Protein AF-A0A3P7DUK8-F1 (afdb_monomer_lite)

Structure (mmCIF, N/CA/C/O backbone):
data_AF-A0A3P7DUK8-F1
#
_entry.id   AF-A0A3P7DUK8-F1
#
loop_
_atom_site.group_PDB
_atom_site.id
_atom_site.type_symbol
_atom_site.label_atom_id
_atom_site.label_alt_id
_atom_site.label_comp_id
_atom_site.label_asym_id
_atom_site.label_entity_id
_atom_site.label_seq_id
_atom_site.pdbx_PDB_ins_code
_atom_site.Cartn_x
_atom_site.Cartn_y
_atom_site.Cartn_z
_atom_site.occupancy
_atom_site.B_iso_or_equiv
_atom_site.auth_seq_id
_atom_site.auth_comp_id
_atom_site.auth_asym_id
_atom_site.auth_atom_id
_atom_site.pdbx_PDB_model_num
ATOM 1 N N . MET A 1 1 ? 22.265 -17.126 -23.578 1.00 38.25 1 MET A N 1
ATOM 2 C CA . MET A 1 1 ? 21.248 -16.305 -22.899 1.00 38.25 1 MET A CA 1
ATOM 3 C C . MET A 1 1 ? 21.218 -16.777 -21.464 1.00 38.25 1 MET A C 1
ATOM 5 O O . MET A 1 1 ? 20.623 -17.805 -21.174 1.00 38.25 1 MET A O 1
ATOM 9 N N . THR A 1 2 ? 22.011 -16.133 -20.617 1.00 34.84 2 THR A N 1
ATOM 10 C CA . THR A 1 2 ? 22.023 -16.402 -19.182 1.00 34.84 2 THR A CA 1
ATOM 11 C C . THR A 1 2 ? 20.812 -15.664 -18.641 1.00 34.84 2 THR A C 1
ATOM 13 O O . THR A 1 2 ? 20.776 -14.440 -18.703 1.00 34.84 2 THR A O 1
ATOM 16 N N . ILE A 1 3 ? 19.776 -16.401 -18.249 1.00 46.91 3 ILE A N 1
ATOM 17 C CA . ILE A 1 3 ? 18.700 -15.821 -17.453 1.00 46.91 3 ILE A CA 1
ATOM 18 C C . ILE A 1 3 ? 19.369 -15.556 -16.110 1.00 46.91 3 ILE A C 1
ATOM 20 O O . ILE A 1 3 ? 19.693 -16.501 -15.391 1.00 46.91 3 ILE A O 1
ATOM 24 N N . GLU A 1 4 ? 19.726 -14.297 -15.853 1.00 48.91 4 GLU A N 1
ATOM 25 C CA . GLU A 1 4 ? 20.088 -13.878 -14.507 1.00 48.91 4 GLU A CA 1
ATOM 26 C C . GLU A 1 4 ? 18.909 -14.276 -13.633 1.00 48.91 4 GLU A C 1
ATOM 28 O O . GLU A 1 4 ? 17.772 -13.893 -13.901 1.00 48.91 4 GLU A O 1
ATOM 33 N N . ASN A 1 5 ? 19.167 -15.177 -12.685 1.00 48.56 5 ASN A N 1
ATOM 34 C CA . ASN A 1 5 ? 18.169 -15.575 -11.714 1.00 48.56 5 ASN A CA 1
ATOM 35 C C . ASN A 1 5 ? 17.640 -14.284 -11.098 1.00 48.56 5 ASN A C 1
ATOM 37 O O . ASN A 1 5 ? 18.420 -13.590 -10.441 1.00 48.56 5 ASN A O 1
ATOM 41 N N . ASP A 1 6 ? 16.359 -13.981 -11.334 1.00 51.88 6 ASP A N 1
ATOM 42 C CA . ASP A 1 6 ? 15.591 -12.983 -10.595 1.00 51.88 6 ASP A CA 1
ATOM 43 C C . ASP A 1 6 ? 15.766 -13.331 -9.123 1.00 51.88 6 ASP A C 1
ATOM 45 O O . ASP A 1 6 ? 15.121 -14.219 -8.557 1.00 51.88 6 ASP A O 1
ATOM 49 N N . THR A 1 7 ? 16.786 -12.726 -8.536 1.00 52.72 7 THR A N 1
ATOM 50 C CA . THR A 1 7 ? 17.190 -13.014 -7.182 1.00 52.72 7 THR A CA 1
ATOM 51 C C . THR A 1 7 ? 16.123 -12.318 -6.380 1.00 52.72 7 THR A C 1
ATOM 53 O O . THR A 1 7 ? 16.010 -11.097 -6.469 1.00 52.72 7 THR A O 1
ATOM 56 N N . ILE A 1 8 ? 15.293 -13.087 -5.669 1.00 57.34 8 ILE A N 1
ATOM 57 C CA . ILE A 1 8 ? 14.396 -12.526 -4.661 1.00 57.34 8 ILE A CA 1
ATOM 58 C C . ILE A 1 8 ? 15.264 -11.581 -3.843 1.00 57.34 8 ILE A C 1
ATOM 60 O O . ILE A 1 8 ? 16.208 -12.019 -3.182 1.00 57.34 8 ILE A O 1
ATOM 64 N N . VAL A 1 9 ? 15.008 -10.285 -3.998 1.00 58.72 9 VAL A N 1
ATOM 65 C CA . VAL A 1 9 ? 15.810 -9.246 -3.380 1.00 58.72 9 VAL A CA 1
ATOM 66 C C . VAL A 1 9 ? 15.591 -9.424 -1.885 1.00 58.72 9 VAL A C 1
ATOM 68 O O . VAL A 1 9 ? 14.505 -9.160 -1.371 1.00 58.72 9 VAL A O 1
ATOM 71 N N . GLY A 1 10 ? 16.588 -9.993 -1.203 1.00 65.12 10 GLY A N 1
ATOM 72 C CA . GLY A 1 10 ? 16.553 -10.136 0.248 1.00 65.12 10 GLY A CA 1
ATOM 73 C C . GLY A 1 10 ? 16.413 -8.760 0.910 1.00 65.12 10 GLY A C 1
ATOM 74 O O . GLY A 1 10 ? 16.631 -7.748 0.239 1.00 65.12 10 GLY A O 1
ATOM 75 N N . PRO A 1 11 ? 16.087 -8.692 2.213 1.00 64.62 11 PRO A N 1
ATOM 76 C CA . PRO A 1 11 ? 15.923 -7.420 2.928 1.00 64.62 11 PRO A CA 1
ATOM 77 C C . PRO A 1 11 ? 17.068 -6.431 2.645 1.00 64.62 11 PRO A C 1
ATOM 79 O O . PRO A 1 11 ? 16.828 -5.277 2.301 1.00 64.62 11 PRO A O 1
ATOM 82 N N . ASP A 1 12 ? 18.304 -6.935 2.649 1.00 64.19 12 ASP A N 1
ATOM 83 C CA . ASP A 1 12 ? 19.531 -6.169 2.399 1.00 64.19 12 ASP A CA 1
ATOM 84 C C . ASP A 1 12 ? 19.593 -5.565 0.981 1.00 64.19 12 ASP A C 1
ATOM 86 O O . ASP A 1 12 ? 20.139 -4.481 0.754 1.00 64.19 12 ASP A O 1
ATOM 90 N N . GLY A 1 13 ? 19.024 -6.262 -0.003 1.00 67.75 13 GLY A N 1
ATOM 91 C CA . GLY A 1 13 ? 18.946 -5.795 -1.382 1.00 67.75 13 GLY A CA 1
ATOM 92 C C . GLY A 1 13 ? 17.858 -4.740 -1.586 1.00 67.75 13 GLY A C 1
ATOM 93 O O . GLY A 1 13 ? 17.996 -3.893 -2.467 1.00 67.75 13 GLY A O 1
ATOM 94 N N . LEU A 1 14 ? 16.791 -4.777 -0.778 1.00 71.94 14 LEU A N 1
ATOM 95 C CA . LEU A 1 14 ? 15.724 -3.784 -0.839 1.00 71.94 14 LEU A CA 1
ATOM 96 C C . LEU A 1 14 ? 16.241 -2.452 -0.300 1.00 71.94 14 LEU A C 1
ATOM 98 O O . LEU A 1 14 ? 16.116 -1.440 -0.978 1.00 71.94 14 LEU A O 1
ATOM 102 N N . GLU A 1 15 ? 16.889 -2.456 0.867 1.00 72.38 15 GLU A N 1
ATOM 103 C CA . GLU A 1 15 ? 17.438 -1.227 1.454 1.00 72.38 15 GLU A CA 1
ATOM 104 C C . GLU A 1 15 ? 18.495 -0.562 0.563 1.00 72.38 15 GLU A C 1
ATOM 106 O O . GLU A 1 15 ? 18.547 0.663 0.477 1.00 72.38 15 GLU A O 1
ATOM 111 N N . SER A 1 16 ? 19.321 -1.353 -0.127 1.00 77.88 16 SER A N 1
ATOM 112 C CA . SER A 1 16 ? 20.403 -0.820 -0.964 1.00 77.88 16 SER A CA 1
ATOM 113 C C . SER A 1 16 ? 19.957 -0.321 -2.342 1.00 77.88 16 SER A C 1
ATOM 115 O O . SER A 1 16 ? 20.664 0.499 -2.925 1.00 77.88 16 SER A O 1
ATOM 117 N N . ASN A 1 17 ? 18.810 -0.776 -2.864 1.00 84.88 17 ASN A N 1
ATOM 118 C CA . ASN A 1 17 ? 18.379 -0.466 -4.236 1.00 84.88 17 ASN A CA 1
ATOM 119 C C . ASN A 1 17 ? 17.017 0.236 -4.337 1.00 84.88 17 ASN A C 1
ATOM 121 O O . ASN A 1 17 ? 16.613 0.615 -5.437 1.00 84.88 17 ASN A O 1
ATOM 125 N N . PHE A 1 18 ? 16.284 0.403 -3.234 1.00 90.69 18 PHE A N 1
ATOM 126 C CA . PHE A 1 18 ? 14.974 1.047 -3.274 1.00 90.69 18 PHE A CA 1
ATOM 127 C C . PHE A 1 18 ? 15.093 2.574 -3.336 1.00 90.69 18 PHE A C 1
ATOM 129 O O . PHE A 1 18 ? 15.414 3.236 -2.348 1.00 90.69 18 PHE A O 1
ATOM 136 N N . ASP A 1 19 ? 14.761 3.146 -4.494 1.00 94.12 19 ASP A N 1
ATOM 137 C CA . ASP A 1 19 ? 14.602 4.590 -4.659 1.00 94.12 19 ASP A CA 1
ATOM 138 C C . ASP A 1 19 ? 13.143 5.000 -4.419 1.00 94.12 19 ASP A C 1
ATOM 140 O O . ASP A 1 19 ? 12.253 4.794 -5.249 1.00 94.12 19 ASP A O 1
ATOM 144 N N . SER A 1 20 ? 12.905 5.619 -3.262 1.00 94.75 20 SER A N 1
ATOM 145 C CA . SER A 1 20 ? 11.579 6.111 -2.879 1.00 94.75 20 SER A CA 1
ATOM 146 C C . SER A 1 20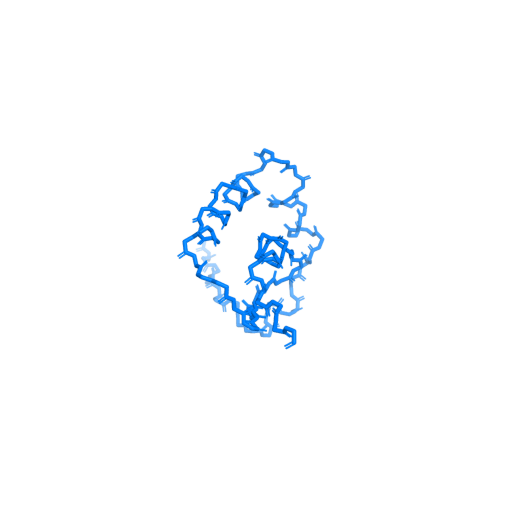 ? 10.988 7.149 -3.839 1.00 94.75 20 SER A C 1
ATOM 148 O O . SER A 1 20 ? 9.769 7.166 -4.021 1.00 94.75 20 SER A O 1
ATOM 150 N N . GLN A 1 21 ? 11.808 8.001 -4.466 1.00 96.44 21 GLN A N 1
ATOM 151 C CA . GLN A 1 21 ? 11.309 9.011 -5.400 1.00 96.44 21 GLN A CA 1
ATOM 152 C C . GLN A 1 21 ? 10.902 8.375 -6.722 1.00 96.44 21 GLN A C 1
ATOM 154 O O . GLN A 1 21 ? 9.826 8.694 -7.229 1.00 96.44 21 GLN A O 1
ATOM 159 N N . ALA A 1 22 ? 11.716 7.453 -7.243 1.00 96.06 22 ALA A N 1
ATOM 160 C CA . ALA A 1 22 ? 11.367 6.696 -8.441 1.00 96.06 22 ALA A CA 1
ATOM 161 C C . ALA A 1 22 ? 10.074 5.896 -8.219 1.00 96.06 22 ALA A C 1
ATOM 163 O O .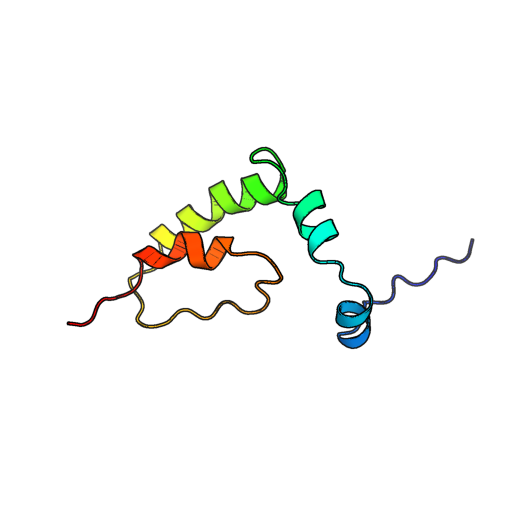 ALA A 1 22 ? 9.139 6.012 -9.004 1.00 96.06 22 ALA A O 1
ATOM 164 N N . TYR A 1 23 ? 9.955 5.204 -7.080 1.00 95.81 23 TYR A N 1
ATOM 165 C CA . TYR A 1 23 ? 8.743 4.465 -6.717 1.00 95.81 23 TYR A CA 1
ATOM 166 C C . TYR A 1 23 ? 7.488 5.353 -6.694 1.00 95.81 23 TYR A C 1
ATOM 168 O O . TYR A 1 23 ? 6.458 5.005 -7.272 1.00 95.81 23 TYR A O 1
ATOM 176 N N . LEU A 1 24 ? 7.555 6.522 -6.051 1.00 97.19 24 LEU A N 1
ATOM 177 C CA . LEU A 1 24 ? 6.422 7.449 -6.037 1.00 97.19 24 LEU A CA 1
ATOM 178 C C . LEU A 1 24 ? 6.119 8.008 -7.434 1.00 97.19 24 LEU A C 1
ATOM 180 O O . LEU A 1 24 ? 4.947 8.147 -7.781 1.00 97.19 24 LEU A O 1
ATOM 184 N N . SER A 1 25 ? 7.148 8.304 -8.230 1.00 96.94 25 SER A N 1
ATOM 185 C CA . SER A 1 25 ? 6.986 8.816 -9.593 1.00 96.94 25 SER A CA 1
ATOM 186 C C . SER A 1 25 ? 6.371 7.788 -10.545 1.00 96.94 25 SER A C 1
ATOM 188 O O . SER A 1 25 ? 5.608 8.169 -11.426 1.00 96.94 25 SER A O 1
ATOM 190 N N . ASP A 1 26 ? 6.688 6.506 -10.381 1.00 96.19 26 ASP A N 1
ATOM 191 C CA . ASP A 1 26 ? 6.238 5.453 -11.296 1.00 96.19 26 ASP A CA 1
ATOM 192 C C . ASP A 1 26 ? 4.803 4.992 -11.007 1.00 96.19 26 ASP A C 1
ATOM 194 O O . ASP A 1 26 ? 4.080 4.597 -11.923 1.00 96.19 26 ASP A O 1
ATOM 198 N N . PHE A 1 27 ? 4.373 5.030 -9.738 1.00 95.81 27 PHE A N 1
ATOM 199 C CA . PHE A 1 27 ? 3.097 4.435 -9.316 1.00 95.81 27 PHE A CA 1
ATOM 200 C C . PHE A 1 27 ? 2.049 5.439 -8.824 1.00 95.81 27 PHE A C 1
ATOM 202 O O . PHE A 1 27 ? 0.851 5.141 -8.863 1.00 95.81 27 PHE A O 1
ATOM 209 N N . TYR A 1 28 ? 2.475 6.602 -8.330 1.00 96.50 28 TYR A N 1
ATOM 210 C CA . TYR A 1 28 ? 1.616 7.508 -7.563 1.00 96.50 28 TYR A CA 1
ATOM 21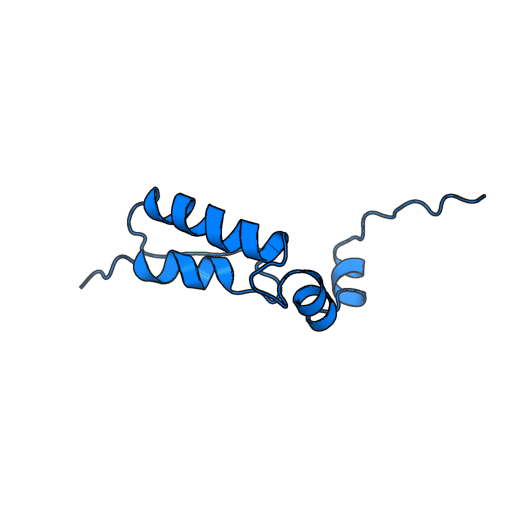1 C C . TYR A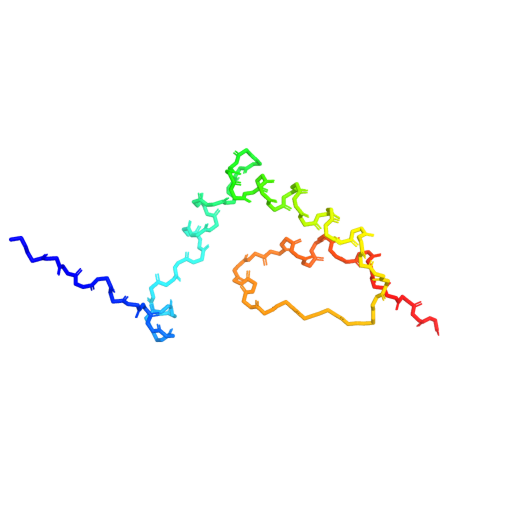 1 28 ? 1.738 8.975 -7.990 1.00 96.50 28 TYR A C 1
ATOM 213 O O . TYR A 1 28 ? 1.317 9.867 -7.249 1.00 96.50 28 TYR A O 1
ATOM 221 N N . GLN A 1 29 ? 2.300 9.251 -9.167 1.00 95.88 29 GLN A N 1
ATOM 222 C CA . GLN A 1 29 ? 2.539 10.615 -9.632 1.00 95.88 29 GLN A CA 1
ATOM 223 C C . GLN A 1 29 ? 1.243 11.336 -10.009 1.00 95.88 29 GLN A C 1
ATOM 225 O O . GLN A 1 29 ? 1.110 12.544 -9.793 1.00 95.88 29 GLN A O 1
ATOM 230 N N . ARG A 1 30 ? 0.288 10.613 -10.592 1.00 96.12 30 ARG A N 1
ATOM 231 C CA . ARG A 1 30 ? -0.948 11.156 -11.147 1.00 96.12 30 ARG A CA 1
ATOM 232 C C . ARG A 1 30 ? -2.147 10.393 -10.612 1.00 96.12 30 ARG A C 1
ATOM 234 O O . ARG A 1 30 ? -2.093 9.207 -10.301 1.00 96.12 30 ARG A O 1
ATOM 241 N N . VAL A 1 31 ? -3.276 11.091 -10.536 1.00 93.00 31 VAL A N 1
ATOM 242 C CA . VAL A 1 31 ? -4.523 10.502 -10.035 1.00 93.00 31 VAL A CA 1
ATOM 243 C C . VAL A 1 31 ? -4.984 9.325 -10.893 1.00 93.00 31 VAL A C 1
ATOM 245 O O . VAL A 1 31 ? -5.592 8.407 -10.362 1.00 93.00 31 VAL A O 1
ATOM 248 N N . ASP A 1 32 ? -4.703 9.339 -12.195 1.00 94.94 32 ASP A N 1
ATOM 249 C CA . ASP A 1 32 ? -5.076 8.309 -13.164 1.00 94.94 32 ASP A CA 1
ATOM 250 C C . ASP A 1 32 ? -4.054 7.169 -13.276 1.00 94.94 32 ASP A C 1
ATOM 252 O O . ASP A 1 32 ? -4.266 6.246 -14.065 1.00 94.94 32 ASP A O 1
ATOM 256 N N . ASP A 1 33 ? -2.976 7.186 -12.486 1.00 96.56 33 ASP A N 1
ATOM 257 C CA . ASP A 1 33 ? -2.052 6.058 -12.448 1.00 96.56 33 ASP A CA 1
ATOM 258 C C . ASP A 1 33 ? -2.769 4.816 -11.886 1.00 96.56 33 ASP A C 1
ATOM 260 O O . ASP A 1 33 ? -3.504 4.921 -10.899 1.00 96.56 33 ASP A O 1
ATOM 264 N N . PRO A 1 34 ? -2.581 3.617 -12.472 1.00 95.81 34 PRO A N 1
ATOM 265 C CA . PRO A 1 34 ? -3.341 2.432 -12.072 1.00 95.81 34 PRO A CA 1
ATOM 266 C C . PRO A 1 34 ? -3.214 2.072 -10.585 1.00 95.81 34 PRO A C 1
ATOM 268 O O . PRO A 1 34 ? -4.201 1.675 -9.962 1.00 95.81 34 PRO A O 1
ATOM 271 N N . ALA A 1 35 ? -2.023 2.233 -9.999 1.00 95.69 35 ALA A N 1
ATOM 272 C CA . ALA A 1 35 ? -1.807 1.973 -8.577 1.00 95.69 35 ALA A CA 1
ATOM 273 C C . ALA A 1 35 ? -2.509 3.023 -7.698 1.00 95.69 35 ALA A C 1
ATOM 275 O O . ALA A 1 35 ? -3.204 2.659 -6.747 1.00 95.69 35 ALA A O 1
ATOM 276 N N . MET A 1 36 ? -2.428 4.308 -8.060 1.00 95.75 36 MET A N 1
ATOM 277 C CA . MET A 1 36 ? -3.176 5.377 -7.392 1.00 95.75 36 MET A CA 1
ATOM 278 C C . MET A 1 36 ? -4.694 5.151 -7.459 1.00 95.75 36 MET A C 1
ATOM 280 O O . MET A 1 36 ? -5.379 5.214 -6.437 1.00 95.75 36 MET A O 1
ATOM 284 N N . GLN A 1 37 ? -5.220 4.815 -8.638 1.00 96.00 37 GLN A N 1
ATOM 285 C CA . GLN A 1 37 ? -6.631 4.480 -8.843 1.00 96.00 37 GLN A CA 1
ATOM 286 C C . GLN A 1 37 ? -7.071 3.313 -7.954 1.00 96.00 37 GLN A C 1
ATOM 288 O O . GLN A 1 37 ? -8.125 3.380 -7.318 1.00 96.00 37 GLN A O 1
ATOM 293 N N . MET A 1 38 ? -6.244 2.270 -7.845 1.00 94.25 38 MET A N 1
ATOM 294 C CA . MET A 1 38 ? -6.516 1.149 -6.948 1.00 94.25 38 MET A CA 1
ATOM 295 C C . MET A 1 38 ? -6.595 1.602 -5.486 1.00 94.25 38 MET A C 1
ATOM 297 O O . MET A 1 38 ? -7.553 1.243 -4.802 1.00 94.25 38 MET A O 1
ATOM 301 N N . MET A 1 39 ? -5.647 2.419 -5.013 1.00 94.69 39 MET A N 1
ATOM 302 C CA . MET A 1 39 ? -5.659 2.926 -3.635 1.00 94.69 39 MET A CA 1
ATOM 303 C C . MET A 1 39 ? -6.900 3.780 -3.350 1.00 94.69 39 MET A C 1
ATOM 305 O O . MET A 1 39 ? -7.556 3.578 -2.328 1.00 94.69 39 MET A O 1
ATOM 309 N N . ILE A 1 40 ? -7.262 4.686 -4.264 1.00 92.25 40 ILE A N 1
ATOM 310 C CA . ILE A 1 40 ? -8.415 5.586 -4.111 1.00 92.25 40 ILE A CA 1
ATOM 311 C C . ILE A 1 40 ? -9.742 4.821 -4.139 1.00 92.25 40 ILE A C 1
ATOM 313 O O . ILE A 1 40 ? -10.649 5.160 -3.384 1.00 92.25 40 ILE A O 1
ATOM 317 N N . MET A 1 41 ? -9.885 3.798 -4.983 1.00 93.25 41 MET A N 1
ATOM 318 C CA . MET A 1 41 ? -11.145 3.053 -5.084 1.00 93.25 41 MET A CA 1
ATOM 319 C C . MET A 1 41 ? -11.298 1.991 -3.986 1.00 93.25 41 MET A C 1
ATOM 321 O O . MET A 1 41 ? -12.397 1.786 -3.461 1.00 93.25 41 MET A O 1
ATOM 325 N N . LEU A 1 42 ? -10.209 1.302 -3.631 1.00 94.62 42 LEU A N 1
ATOM 326 C CA . LEU A 1 42 ? -10.270 0.139 -2.749 1.00 94.62 42 LEU A CA 1
ATOM 327 C C . LEU A 1 42 ? -10.176 0.508 -1.267 1.00 94.62 42 LEU A C 1
ATOM 329 O O . LEU A 1 42 ? -10.992 0.028 -0.479 1.00 94.62 42 LEU A O 1
ATOM 333 N N . LEU A 1 43 ? -9.212 1.346 -0.867 1.00 94.06 43 LEU A N 1
ATOM 334 C CA . LEU A 1 43 ? -8.968 1.604 0.557 1.00 94.06 43 LEU A CA 1
ATOM 335 C C . LEU A 1 43 ? -10.172 2.241 1.266 1.00 94.06 43 LEU A C 1
ATOM 337 O O . LEU A 1 43 ? -10.511 1.753 2.345 1.00 94.06 43 LEU A O 1
ATOM 341 N N . PRO A 1 44 ? -10.873 3.252 0.706 1.00 94.44 44 PRO A N 1
ATOM 342 C CA . PRO A 1 44 ? -12.059 3.812 1.357 1.00 94.44 44 PRO A CA 1
ATOM 343 C C . PRO A 1 44 ? -13.155 2.767 1.564 1.00 94.44 44 PRO A C 1
ATOM 345 O O . PRO A 1 44 ? -13.728 2.678 2.645 1.00 94.44 44 PRO A O 1
ATOM 348 N N . SER A 1 45 ? -13.367 1.904 0.566 1.00 94.88 45 SER A N 1
ATOM 349 C CA . SER A 1 45 ? -14.320 0.796 0.658 1.00 94.88 45 SER A CA 1
ATOM 350 C C . SER A 1 45 ? -13.968 -0.170 1.797 1.00 94.88 45 SER A C 1
ATOM 352 O O . SER A 1 45 ? -14.860 -0.685 2.473 1.00 94.88 45 SER A O 1
ATOM 354 N N . ILE A 1 46 ? -12.679 -0.439 2.025 1.00 93.88 46 ILE A N 1
ATOM 355 C CA . ILE A 1 46 ? -12.230 -1.264 3.155 1.00 93.88 46 ILE A CA 1
ATOM 356 C C . ILE A 1 46 ? -12.459 -0.519 4.480 1.00 93.88 46 ILE A C 1
ATOM 358 O O . ILE A 1 46 ? -13.039 -1.091 5.401 1.00 93.88 46 ILE A O 1
ATOM 362 N N . ALA A 1 47 ? -12.063 0.752 4.573 1.00 93.56 47 ALA A N 1
ATOM 363 C CA . ALA A 1 47 ? -12.177 1.549 5.796 1.00 93.56 47 ALA A CA 1
ATOM 364 C C . ALA A 1 47 ? -13.628 1.774 6.253 1.00 93.56 47 ALA A C 1
ATOM 366 O O . ALA A 1 47 ? -13.900 1.807 7.454 1.00 93.56 47 ALA A O 1
ATOM 367 N N . GLU A 1 48 ? -14.580 1.880 5.324 1.00 94.12 48 GLU A N 1
ATOM 368 C CA . GLU A 1 48 ? -16.009 1.961 5.652 1.00 94.12 48 GLU A CA 1
ATOM 369 C C . GLU A 1 48 ? -16.518 0.725 6.403 1.00 94.12 48 GLU A C 1
ATOM 371 O O . GLU A 1 48 ? -17.408 0.848 7.242 1.00 94.12 48 GLU A O 1
ATOM 376 N N . ARG A 1 49 ? -15.940 -0.451 6.134 1.00 95.06 49 ARG A N 1
ATOM 377 C CA . ARG A 1 49 ? -16.372 -1.739 6.701 1.00 95.06 49 ARG A CA 1
ATOM 378 C C . ARG A 1 49 ? -15.730 -2.075 8.045 1.00 95.06 49 ARG A C 1
ATOM 380 O O . ARG A 1 49 ? -16.107 -3.069 8.654 1.00 95.06 49 ARG A O 1
ATOM 387 N N . ILE A 1 50 ? -14.738 -1.301 8.470 1.00 93.19 50 ILE A N 1
ATOM 388 C CA . ILE A 1 50 ? -14.022 -1.511 9.730 1.00 93.19 50 ILE A CA 1
ATOM 389 C C . ILE A 1 50 ? -14.632 -0.578 10.778 1.00 93.19 50 ILE A C 1
ATOM 391 O O . ILE A 1 50 ? -14.921 0.572 10.467 1.00 93.19 50 ILE A O 1
ATOM 395 N N . ASP A 1 51 ? -14.861 -1.052 12.001 1.00 93.81 51 ASP A N 1
ATOM 396 C CA . ASP A 1 51 ? -15.361 -0.209 13.097 1.00 93.81 51 ASP A CA 1
ATOM 397 C C . ASP A 1 51 ? -14.308 0.813 13.558 1.00 93.81 51 ASP A C 1
ATOM 399 O O . ASP A 1 51 ? -13.188 0.859 13.041 1.00 93.81 51 ASP A O 1
ATOM 403 N N . SER A 1 52 ? -14.662 1.685 14.506 1.00 94.12 52 SER A N 1
ATOM 404 C CA . SER A 1 52 ? -13.663 2.575 15.093 1.00 94.12 52 SER A CA 1
ATOM 405 C C . SER A 1 52 ?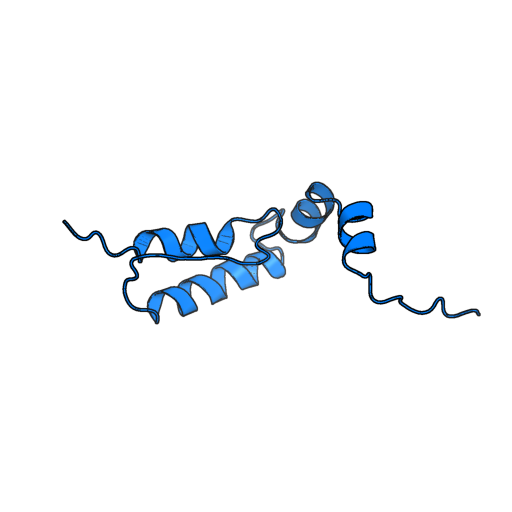 -12.596 1.784 15.855 1.00 94.12 52 SER A C 1
ATOM 407 O O . SER A 1 52 ? -12.862 0.717 16.411 1.00 94.12 52 SER A O 1
ATOM 409 N N . TYR A 1 53 ? -11.372 2.303 15.882 1.00 92.81 53 TYR A N 1
ATOM 410 C CA . TYR A 1 53 ? -10.241 1.658 16.547 1.00 92.81 53 TYR A CA 1
ATOM 411 C C . TYR A 1 53 ? -9.440 2.658 17.378 1.00 92.81 53 TYR A C 1
ATOM 413 O O . TYR A 1 53 ? -9.359 3.837 17.049 1.00 92.81 53 TYR A O 1
ATOM 421 N N . ASP A 1 54 ? -8.795 2.173 18.436 1.00 93.69 54 ASP A N 1
ATOM 422 C CA . ASP A 1 54 ? -7.933 3.011 19.280 1.00 93.69 54 ASP A CA 1
ATOM 423 C C . ASP A 1 54 ? -6.523 3.168 18.694 1.00 93.69 54 ASP A C 1
ATOM 425 O O . ASP A 1 54 ? -5.818 4.109 19.012 1.00 93.69 54 ASP A O 1
ATOM 429 N N . ASN A 1 55 ? -6.053 2.222 17.877 1.00 93.06 55 ASN A N 1
ATOM 430 C CA . ASN A 1 55 ? -4.707 2.256 17.306 1.00 93.06 55 ASN A CA 1
ATOM 431 C C . ASN A 1 55 ? -4.708 1.627 15.911 1.00 93.06 55 ASN A C 1
ATOM 433 O O . ASN A 1 55 ? -5.388 0.626 15.687 1.00 93.06 55 ASN A O 1
ATOM 437 N N . LEU A 1 56 ? -3.906 2.181 15.001 1.00 93.38 56 LEU A N 1
ATOM 438 C CA . LEU A 1 56 ? -3.652 1.621 13.674 1.00 93.38 56 LEU A CA 1
ATOM 439 C C . LEU A 1 56 ? -2.146 1.531 13.444 1.00 93.38 56 LEU A C 1
ATOM 441 O O . LEU A 1 56 ? -1.424 2.501 13.665 1.00 93.38 56 LEU A O 1
ATOM 445 N N . LEU A 1 57 ? -1.691 0.370 12.981 1.00 94.62 57 LEU A N 1
ATOM 446 C CA . LEU A 1 57 ? -0.301 0.114 12.633 1.00 94.62 57 LEU A CA 1
ATOM 447 C C . LEU A 1 57 ? -0.228 -0.350 11.179 1.00 94.62 57 LEU A C 1
ATOM 449 O O . LEU A 1 57 ? -0.781 -1.393 10.836 1.00 94.62 57 LEU A O 1
ATOM 453 N N . ASP A 1 58 ? 0.447 0.436 10.344 1.00 93.94 58 ASP A N 1
ATOM 454 C CA . ASP A 1 58 ? 0.643 0.164 8.920 1.00 93.94 58 ASP A CA 1
ATOM 455 C C . ASP A 1 58 ? 2.072 -0.342 8.676 1.00 93.94 58 ASP A C 1
ATOM 457 O O . ASP A 1 58 ? 3.039 0.425 8.674 1.00 93.94 58 ASP A O 1
ATOM 461 N N . PHE A 1 59 ? 2.224 -1.661 8.544 1.00 94.31 59 PHE A N 1
ATOM 462 C CA . PHE A 1 59 ? 3.519 -2.282 8.277 1.00 94.31 59 PHE A CA 1
ATOM 463 C C . PHE A 1 59 ? 3.850 -2.232 6.790 1.00 94.31 59 PHE A C 1
ATOM 465 O O . PHE A 1 59 ? 3.071 -2.680 5.956 1.00 94.31 59 PHE A O 1
ATOM 472 N N . GLY A 1 60 ? 5.063 -1.780 6.469 1.00 91.88 60 GLY A N 1
ATOM 473 C CA . GLY A 1 60 ? 5.520 -1.738 5.081 1.00 91.88 60 GLY A CA 1
ATOM 474 C C . GLY A 1 60 ? 4.883 -0.613 4.263 1.00 91.88 60 GLY A C 1
ATOM 475 O O . GLY A 1 60 ? 4.807 -0.733 3.046 1.00 91.88 60 GLY A O 1
ATOM 476 N N . ALA A 1 61 ? 4.484 0.490 4.907 1.00 94.31 61 ALA A N 1
ATOM 477 C CA . ALA A 1 61 ? 3.916 1.674 4.250 1.00 94.31 61 ALA A CA 1
ATOM 478 C C . ALA A 1 61 ? 4.799 2.246 3.116 1.00 94.31 61 ALA A C 1
ATOM 480 O O . ALA A 1 61 ? 4.320 2.953 2.220 1.00 94.31 61 ALA A O 1
ATOM 481 N N . GLY A 1 62 ? 6.105 1.956 3.160 1.00 93.56 62 GLY A N 1
ATOM 482 C CA . GLY A 1 62 ? 7.084 2.520 2.241 1.00 93.56 62 GLY A CA 1
ATOM 483 C C . GLY A 1 62 ? 7.074 4.051 2.324 1.00 93.56 62 GLY A C 1
ATOM 484 O O . GLY A 1 62 ? 6.879 4.604 3.407 1.00 93.56 62 GLY A O 1
ATOM 485 N N . PRO A 1 63 ? 7.254 4.761 1.201 1.00 95.81 63 PRO A N 1
ATOM 486 C CA . PRO A 1 63 ? 7.181 6.219 1.174 1.00 95.81 63 PRO A CA 1
ATOM 487 C C . PRO A 1 63 ? 5.745 6.757 0.998 1.00 95.81 63 PRO A C 1
ATOM 489 O O . PRO A 1 63 ? 5.571 7.922 0.641 1.00 95.81 63 PRO A O 1
ATOM 492 N N . THR A 1 64 ? 4.708 5.931 1.190 1.00 96.25 64 THR A N 1
ATOM 493 C CA . THR A 1 64 ? 3.305 6.307 0.937 1.00 96.25 64 THR A CA 1
ATOM 494 C C . THR A 1 64 ? 2.540 6.609 2.226 1.00 96.25 64 THR A C 1
ATOM 496 O O . THR A 1 64 ? 2.957 6.240 3.319 1.00 96.25 64 THR A O 1
ATOM 499 N N . ILE A 1 65 ? 1.396 7.294 2.100 1.00 95.62 65 ILE A N 1
ATOM 500 C CA . ILE A 1 65 ? 0.537 7.660 3.242 1.00 95.62 65 ILE A CA 1
ATOM 501 C C . ILE A 1 65 ? -0.937 7.270 3.053 1.00 95.62 65 ILE A C 1
ATOM 503 O O . ILE A 1 65 ? -1.783 7.672 3.849 1.00 95.62 65 ILE A O 1
ATOM 507 N N . HIS A 1 66 ? -1.280 6.530 1.994 1.00 94.94 66 HIS A N 1
ATOM 508 C CA . HIS A 1 66 ? -2.675 6.314 1.585 1.00 94.94 66 HIS A CA 1
ATOM 509 C C . HIS A 1 66 ? -3.523 5.635 2.666 1.00 94.94 66 HIS A C 1
ATOM 511 O O . HIS A 1 66 ? -4.641 6.081 2.922 1.00 94.94 66 HIS A O 1
ATOM 517 N N . VAL A 1 67 ? -2.983 4.615 3.342 1.00 94.69 67 VAL A N 1
ATOM 518 C CA . VAL A 1 67 ? -3.659 3.917 4.446 1.00 94.69 67 VAL A CA 1
ATOM 519 C C . VA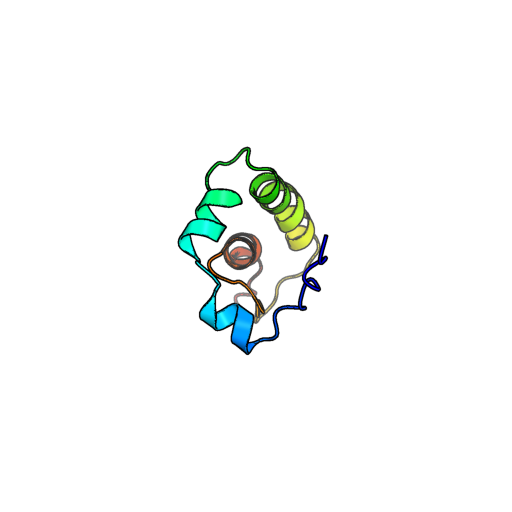L A 1 67 ? -3.948 4.896 5.581 1.00 94.69 67 VAL A C 1
ATOM 521 O O . VAL A 1 67 ? -5.111 5.134 5.902 1.00 94.69 67 VAL A O 1
ATOM 524 N N . SER A 1 68 ? -2.920 5.552 6.120 1.00 93.81 68 SER A N 1
ATOM 525 C CA . SER A 1 68 ? -3.070 6.546 7.190 1.00 93.81 68 SER A CA 1
ATOM 526 C C . SER A 1 68 ? -4.072 7.645 6.829 1.00 93.81 68 SER A C 1
ATOM 528 O O . SER A 1 68 ? -4.920 8.014 7.639 1.00 93.81 68 SER A O 1
ATOM 530 N N . VAL A 1 69 ? -4.026 8.143 5.590 1.00 94.69 69 VAL A N 1
ATOM 531 C CA . VAL A 1 69 ? -4.938 9.174 5.080 1.00 94.69 69 VAL A CA 1
ATOM 532 C C . VAL A 1 69 ? -6.385 8.697 5.072 1.00 94.69 69 VAL A C 1
ATOM 534 O O . VAL A 1 69 ? -7.252 9.454 5.505 1.00 94.69 69 VAL A O 1
ATOM 537 N N . VAL A 1 70 ? -6.654 7.493 4.571 1.00 95.06 70 VAL A N 1
ATOM 538 C CA . VAL A 1 70 ? -8.017 6.959 4.444 1.00 95.06 70 VAL A CA 1
ATOM 539 C C . VAL A 1 70 ? -8.598 6.601 5.807 1.00 95.06 70 VAL A C 1
ATOM 541 O O . VAL A 1 70 ? -9.765 6.876 6.084 1.00 95.06 70 VAL A O 1
ATOM 544 N N . PHE A 1 71 ? -7.780 6.018 6.673 1.00 94.81 71 PHE A N 1
ATOM 545 C CA . PHE A 1 71 ? -8.240 5.477 7.938 1.00 94.81 71 PHE A CA 1
ATOM 546 C C . PHE A 1 71 ? -8.310 6.523 9.060 1.00 94.81 71 PHE A C 1
ATOM 548 O O . PHE A 1 71 ? -9.075 6.327 9.993 1.00 94.81 71 PHE A O 1
ATOM 555 N N . ARG A 1 72 ? -7.637 7.682 8.966 1.00 92.56 72 ARG A N 1
ATOM 556 C CA . ARG A 1 72 ? -7.561 8.693 10.053 1.00 92.56 72 ARG A CA 1
ATOM 557 C C . ARG A 1 72 ? -8.881 9.044 10.765 1.00 92.56 72 ARG A C 1
ATOM 559 O O . ARG A 1 72 ? -8.853 9.347 11.948 1.00 92.56 72 ARG A O 1
ATOM 566 N N . ASN A 1 73 ? -10.023 8.989 10.075 1.00 90.44 73 ASN A N 1
ATOM 567 C CA . ASN A 1 73 ? -11.341 9.327 10.637 1.00 90.44 73 ASN A CA 1
ATOM 568 C C . ASN A 1 73 ? -12.038 8.153 11.348 1.00 90.44 73 ASN A C 1
ATOM 570 O O . ASN A 1 73 ? -13.178 8.277 11.783 1.00 90.44 73 ASN A O 1
ATOM 574 N N . LYS A 1 74 ? -11.388 6.993 11.411 1.00 92.19 74 LYS A N 1
ATOM 575 C CA . LYS A 1 74 ? -11.873 5.788 12.087 1.00 92.19 74 LYS A CA 1
ATOM 576 C C . LYS A 1 74 ? -11.276 5.650 13.490 1.00 92.19 74 LYS A C 1
ATOM 578 O O . LYS A 1 74 ? -11.569 4.679 14.177 1.00 92.19 74 LYS A O 1
ATOM 583 N N . TYR A 1 75 ? -10.450 6.599 13.924 1.00 88.69 75 TYR A N 1
ATOM 584 C CA . TYR A 1 75 ? -9.952 6.620 15.291 1.00 88.69 75 TYR A CA 1
ATOM 585 C C . TYR A 1 75 ? -11.115 6.792 16.279 1.00 88.69 75 TYR A C 1
ATOM 587 O O . TYR A 1 75 ? -11.994 7.630 16.078 1.00 88.69 75 TYR A O 1
ATOM 595 N N . SER A 1 76 ? -11.137 5.974 17.327 1.00 84.25 76 SER A N 1
ATOM 596 C CA . SER A 1 76 ? -12.087 6.109 18.421 1.00 84.25 76 SER A CA 1
ATOM 597 C C . SER A 1 76 ? -11.541 7.162 19.380 1.00 84.25 76 SER A C 1
ATOM 599 O O . SER A 1 76 ? -10.684 6.859 20.206 1.00 84.25 76 SER A O 1
ATOM 601 N N . ASP A 1 77 ? -12.032 8.398 19.276 1.00 68.88 77 ASP A N 1
ATOM 602 C CA . ASP A 1 77 ? -11.817 9.392 20.328 1.00 68.88 77 ASP A CA 1
ATOM 603 C C . ASP A 1 77 ? -12.521 8.885 21.590 1.00 68.88 77 ASP A C 1
ATOM 605 O O . ASP A 1 77 ? -13.740 8.972 21.740 1.00 68.88 77 ASP A O 1
ATOM 609 N N . LYS A 1 78 ? -11.758 8.240 22.471 1.00 62.72 78 LYS A N 1
ATOM 610 C CA . LYS A 1 78 ? -12.175 8.025 23.851 1.00 62.72 78 LYS A CA 1
ATOM 611 C C . LYS A 1 78 ? -11.888 9.322 24.596 1.00 62.72 78 LYS A C 1
ATOM 613 O O . LYS A 1 78 ? -10.725 9.611 24.871 1.00 62.72 78 LYS A O 1
ATOM 618 N N . ASP A 1 79 ? -12.955 10.082 24.839 1.00 55.53 79 ASP A N 1
ATOM 619 C CA . ASP A 1 79 ? -13.001 11.157 25.839 1.00 55.53 79 ASP A CA 1
ATOM 620 C C . ASP A 1 79 ? -12.499 10.675 27.214 1.00 55.53 79 ASP A C 1
ATOM 622 O O . ASP A 1 79 ? -12.815 9.520 27.602 1.00 55.53 79 ASP A O 1
#

Sequence (79 aa):
MTIENDTIVGPDGLESNFDSQAYLSDFYQRVDDPAMQMMIMLLPSIAERIDSYDNLLDFGAGPTIHVSVVFRNKYSDKD

Organism: Wuchereria bancrofti (NCBI:txid6293)

pLDDT: mean 85.49, std 16.38, range [34.84, 97.19]

Secondary structure (DSSP, 8-state):
----------HHHHHHH--HHHHHHHHSSSTTSHHHHHHHHHHHHHHHTS--BS----TT-TT--HHHHHHGGGB----

InterPro domains:
  IPR000940 Methyltransferase, NNMT/PNMT/TEMT [PF01234] (6-76)
  IPR000940 Methyltransferase, NNMT/PNMT/TEMT [PS51681] (11-79)
  IPR029063 S-adenosyl-L-methionine-dependent methyltransferase superfamily [G3DSA:3.40.50.150] (6-77)

Radius of gyration: 16.97 Å; chains: 1; bounding box: 38×28×49 Å

Foldseek 3Di:
DPPPPPPPQPPVNCVVPDDLVVVCVQAPVDCPRPNNVCLVVPLLVVLVPDAADQDDDDPPCRSHCSNVVNNVVSHDPDD